Protein AF-A0A1J0EIU4-F1 (afdb_monomer_lite)

Structure (mmCIF, N/CA/C/O backbone):
data_AF-A0A1J0EIU4-F1
#
_entry.id   AF-A0A1J0EIU4-F1
#
loop_
_atom_site.group_PDB
_atom_site.id
_atom_site.type_symbol
_atom_site.label_atom_id
_atom_site.label_alt_id
_atom_site.label_comp_id
_atom_site.label_asym_id
_atom_site.label_entity_id
_atom_site.label_seq_id
_atom_site.pdbx_PDB_ins_code
_atom_site.Cartn_x
_atom_site.Cartn_y
_atom_site.Cartn_z
_atom_site.occupancy
_atom_site.B_iso_or_equiv
_atom_site.auth_seq_id
_atom_site.auth_comp_id
_atom_site.auth_asym_id
_atom_site.auth_atom_id
_atom_site.pdbx_PDB_model_num
ATOM 1 N N . MET A 1 1 ? 0.365 -25.824 27.350 1.00 42.41 1 MET A N 1
ATOM 2 C CA . MET A 1 1 ? 0.368 -24.919 26.179 1.00 42.41 1 MET A CA 1
ATOM 3 C C . MET A 1 1 ? 0.787 -23.541 26.670 1.00 42.41 1 MET A C 1
ATOM 5 O O . MET A 1 1 ? 0.231 -23.098 27.665 1.00 42.41 1 MET A O 1
ATOM 9 N N . LYS A 1 2 ? 1.814 -22.911 26.084 1.00 43.47 2 LYS A N 1
ATOM 10 C CA . LYS A 1 2 ? 2.231 -21.555 26.480 1.00 43.47 2 LYS A CA 1
ATOM 11 C C . LYS A 1 2 ? 1.326 -20.553 25.763 1.00 43.47 2 LYS A C 1
ATOM 13 O O . LYS A 1 2 ? 1.399 -20.450 24.544 1.00 43.47 2 LYS A O 1
ATOM 18 N N . HIS A 1 3 ? 0.463 -19.866 26.507 1.00 50.62 3 HIS A N 1
ATOM 19 C CA . HIS A 1 3 ? -0.299 -18.738 25.978 1.00 50.62 3 HIS A CA 1
ATOM 20 C C . HIS A 1 3 ? 0.676 -17.602 25.659 1.00 50.62 3 HIS A C 1
ATOM 22 O O . HIS A 1 3 ? 1.365 -17.101 26.546 1.00 50.62 3 HIS A O 1
ATOM 28 N N . LEU A 1 4 ? 0.762 -17.226 24.385 1.00 47.09 4 LEU A N 1
ATOM 29 C CA . LEU A 1 4 ? 1.396 -15.981 23.970 1.00 47.09 4 LEU A C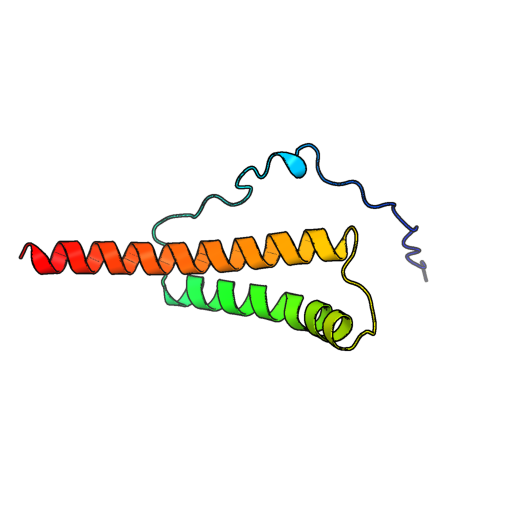A 1
ATOM 30 C C . LEU A 1 4 ? 0.434 -14.848 24.335 1.00 47.09 4 LEU A C 1
ATOM 32 O O . LEU A 1 4 ? -0.484 -14.535 23.587 1.00 47.09 4 LEU A O 1
ATOM 36 N N . THR A 1 5 ? 0.599 -14.275 25.522 1.00 47.94 5 THR A N 1
ATOM 37 C CA . THR A 1 5 ? -0.046 -13.011 25.886 1.00 47.94 5 THR A CA 1
ATOM 38 C C . THR A 1 5 ? 0.738 -11.874 25.246 1.00 47.94 5 THR A C 1
ATOM 40 O O . THR A 1 5 ? 1.831 -11.540 25.702 1.00 47.94 5 THR A O 1
ATOM 43 N N . THR A 1 6 ? 0.203 -11.289 24.177 1.00 56.28 6 THR A N 1
ATOM 44 C CA . THR A 1 6 ? 0.664 -9.993 23.676 1.00 56.28 6 THR A CA 1
ATOM 45 C C . THR A 1 6 ? 0.172 -8.915 24.634 1.00 56.28 6 THR A C 1
ATOM 47 O O . THR A 1 6 ? -1.020 -8.623 24.684 1.00 56.28 6 THR A O 1
ATOM 50 N N . THR A 1 7 ? 1.075 -8.360 25.438 1.00 64.00 7 THR A N 1
ATOM 51 C CA . THR A 1 7 ? 0.799 -7.170 26.253 1.00 64.00 7 THR A CA 1
ATOM 52 C C . THR A 1 7 ? 0.423 -6.010 25.329 1.00 64.00 7 THR A C 1
ATOM 54 O O . THR A 1 7 ? 1.041 -5.860 24.276 1.00 64.00 7 THR A O 1
ATOM 57 N N . GLU A 1 8 ? -0.549 -5.174 25.706 1.00 58.53 8 GLU A N 1
ATOM 58 C CA . GLU A 1 8 ? -0.806 -3.922 24.986 1.00 58.53 8 GLU A CA 1
ATOM 59 C C . GLU A 1 8 ? 0.451 -3.043 25.021 1.00 58.53 8 GLU A C 1
ATOM 61 O O . GLU A 1 8 ? 0.823 -2.482 26.054 1.00 58.53 8 GLU A O 1
ATOM 66 N N . VAL A 1 9 ? 1.137 -2.938 23.884 1.00 60.72 9 VAL A N 1
ATOM 67 C CA . VAL A 1 9 ? 2.259 -2.016 23.716 1.00 60.72 9 VAL A CA 1
ATOM 68 C C . VAL A 1 9 ? 1.688 -0.707 23.184 1.00 60.72 9 VAL A C 1
ATOM 70 O O . VAL A 1 9 ? 1.146 -0.668 22.078 1.00 60.72 9 VAL A O 1
ATOM 73 N N . ARG A 1 10 ? 1.811 0.378 23.964 1.00 60.59 10 ARG A N 1
ATOM 74 C CA . ARG A 1 10 ? 1.513 1.734 23.473 1.00 60.59 10 ARG A CA 1
ATOM 75 C C . ARG A 1 10 ? 2.299 1.973 22.189 1.00 60.59 10 ARG A C 1
ATOM 77 O O . ARG A 1 10 ? 3.488 1.669 22.143 1.00 60.59 10 ARG A O 1
ATOM 84 N N . PHE A 1 11 ? 1.654 2.537 21.170 1.00 61.06 11 PHE A N 1
ATOM 85 C CA . PHE A 1 11 ? 2.349 2.911 19.942 1.00 61.06 11 PHE A CA 1
ATOM 86 C C . PHE A 1 11 ? 3.516 3.846 20.267 1.00 61.06 11 PHE A C 1
ATOM 88 O O . PHE A 1 11 ? 3.323 4.950 20.777 1.00 61.06 11 PHE A O 1
ATOM 95 N N . ILE A 1 12 ? 4.727 3.393 19.952 1.00 63.47 12 ILE A N 1
ATOM 96 C CA . ILE A 1 12 ? 5.923 4.224 19.950 1.00 63.47 12 ILE A CA 1
ATOM 97 C C . ILE A 1 12 ? 6.228 4.489 18.485 1.00 63.47 12 ILE A C 1
ATOM 99 O O . ILE A 1 12 ? 6.755 3.631 17.781 1.00 63.47 12 ILE A O 1
ATOM 103 N N . SER A 1 13 ? 5.855 5.680 18.023 1.00 58.16 13 SER A N 1
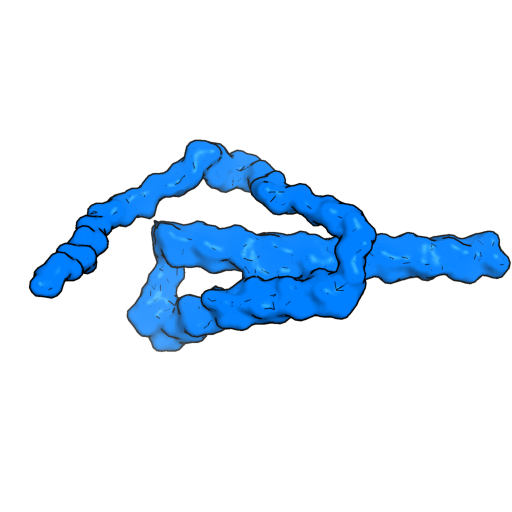ATOM 104 C CA . SER A 1 13 ? 6.250 6.154 16.703 1.00 58.16 13 SER A CA 1
ATOM 105 C C . SER A 1 13 ? 7.775 6.044 16.569 1.00 58.16 13 SER A C 1
ATOM 107 O O . SER A 1 13 ? 8.479 6.492 17.484 1.00 58.16 13 SER A O 1
ATOM 109 N N . PRO A 1 14 ? 8.312 5.455 15.482 1.00 65.31 14 PRO A N 1
ATOM 110 C CA . PRO A 1 14 ? 9.750 5.409 15.269 1.00 65.31 14 PRO A CA 1
ATOM 111 C C . PRO A 1 14 ? 10.355 6.804 15.409 1.00 65.31 14 PRO A C 1
ATOM 113 O O . PRO A 1 14 ? 9.779 7.795 14.945 1.00 65.31 14 PRO A O 1
ATOM 116 N N . ALA A 1 15 ? 11.517 6.894 16.062 1.00 58.53 15 ALA A N 1
ATOM 117 C CA . ALA A 1 15 ? 12.225 8.158 16.193 1.00 58.53 15 ALA A CA 1
ATOM 118 C C . ALA A 1 15 ? 12.373 8.780 14.795 1.00 58.53 15 ALA A C 1
ATOM 120 O O . ALA A 1 15 ? 12.915 8.143 13.898 1.00 58.53 15 ALA A O 1
ATOM 121 N N . HIS A 1 16 ? 11.871 10.009 14.625 1.00 63.62 16 HIS A N 1
ATOM 122 C CA . HIS A 1 16 ? 11.842 10.752 13.356 1.00 63.62 16 HIS A CA 1
ATOM 123 C C . HIS A 1 16 ? 10.750 10.410 12.335 1.00 63.62 16 HIS A C 1
ATOM 125 O O . HIS A 1 16 ? 10.802 10.965 11.241 1.00 63.62 16 HIS A O 1
ATOM 131 N N . ALA A 1 17 ? 9.711 9.637 12.667 1.00 60.09 17 ALA A N 1
ATOM 132 C CA . ALA A 1 17 ? 8.554 9.487 11.769 1.00 60.09 17 ALA A CA 1
ATOM 133 C C . ALA A 1 17 ? 7.968 10.849 11.325 1.00 60.09 17 ALA A C 1
ATOM 135 O O . ALA A 1 17 ? 7.601 11.046 10.171 1.00 60.09 17 ALA A O 1
ATOM 136 N N . HIS A 1 18 ? 7.982 11.845 12.220 1.00 63.09 18 HIS A N 1
ATOM 137 C CA . HIS A 1 18 ? 7.573 13.225 11.928 1.00 63.09 18 HIS A CA 1
ATOM 138 C C . HIS A 1 18 ? 8.468 13.951 10.907 1.00 63.09 18 HIS A C 1
ATOM 140 O O . HIS A 1 18 ? 8.046 14.952 10.334 1.00 63.09 18 HIS A O 1
ATOM 146 N N . LYS A 1 19 ? 9.702 13.483 10.680 1.00 62.09 19 LYS A N 1
ATOM 147 C CA . LYS A 1 19 ? 10.637 14.085 9.720 1.00 62.09 19 LYS A CA 1
ATOM 148 C C . LYS A 1 19 ? 10.330 13.695 8.273 1.00 62.09 19 LYS A C 1
ATOM 150 O O . LYS A 1 19 ? 11.010 14.207 7.390 1.00 62.09 19 LYS A O 1
ATOM 155 N N . LYS A 1 20 ? 9.343 12.814 8.031 1.00 59.12 20 LYS A N 1
ATOM 156 C CA . LYS A 1 20 ? 8.964 12.318 6.693 1.00 59.12 20 LYS A CA 1
ATOM 157 C C . LYS A 1 20 ? 10.178 11.887 5.863 1.00 59.12 20 LYS A C 1
ATOM 159 O O . LYS A 1 20 ? 10.247 12.149 4.666 1.00 59.12 20 LYS A O 1
ATOM 164 N N . GLN A 1 21 ? 11.187 11.312 6.518 1.00 56.34 21 GLN A N 1
ATOM 165 C CA . GLN A 1 21 ? 12.347 10.811 5.797 1.00 56.34 21 GLN A CA 1
ATOM 166 C C . GLN A 1 21 ? 11.860 9.677 4.903 1.00 56.34 21 GLN A C 1
ATOM 168 O O . GLN A 1 21 ? 11.100 8.832 5.371 1.00 56.34 21 GLN A O 1
ATOM 173 N N . GLU A 1 22 ? 12.266 9.673 3.635 1.00 53.84 22 GLU A N 1
ATOM 174 C CA . GLU A 1 22 ? 11.961 8.565 2.735 1.00 53.84 22 GLU A CA 1
ATOM 175 C C . GLU A 1 22 ? 12.645 7.307 3.281 1.00 53.84 22 GLU A C 1
ATOM 177 O O . GLU A 1 22 ? 13.828 7.063 3.049 1.00 53.84 22 GLU A O 1
ATOM 182 N N . LEU A 1 23 ? 11.910 6.526 4.077 1.00 51.78 23 LEU A N 1
ATOM 183 C CA . LEU A 1 23 ? 12.390 5.268 4.655 1.00 51.78 23 LEU A CA 1
ATOM 184 C C . LEU A 1 23 ? 12.635 4.213 3.569 1.00 51.78 23 LEU A C 1
ATOM 186 O O . LEU A 1 23 ? 13.360 3.244 3.791 1.00 51.78 23 LEU A O 1
ATOM 190 N N . PHE A 1 24 ? 12.070 4.428 2.382 1.00 55.16 24 PHE A N 1
ATOM 191 C CA . PHE A 1 24 ? 12.146 3.529 1.248 1.00 55.16 24 PHE A CA 1
ATOM 192 C C . PHE A 1 24 ? 12.840 4.229 0.083 1.00 55.16 24 PHE A C 1
ATOM 194 O O . PHE A 1 24 ? 12.239 5.003 -0.657 1.00 55.16 24 PHE A O 1
ATOM 201 N N . ARG A 1 25 ? 14.129 3.937 -0.100 1.00 53.75 25 ARG A N 1
ATOM 202 C CA . ARG A 1 25 ? 14.843 4.287 -1.329 1.00 53.75 25 ARG A CA 1
ATOM 203 C C . ARG A 1 25 ? 14.423 3.311 -2.427 1.00 53.75 25 ARG A C 1
ATOM 205 O O . ARG A 1 25 ? 14.577 2.101 -2.271 1.00 53.75 25 ARG A O 1
ATOM 212 N N . VAL A 1 26 ? 13.916 3.834 -3.540 1.00 56.69 26 VAL A N 1
ATOM 213 C CA . VAL A 1 26 ? 13.560 3.031 -4.716 1.00 56.69 26 VAL A CA 1
ATOM 214 C C . VAL A 1 26 ? 14.829 2.424 -5.311 1.00 56.69 26 VAL A C 1
ATOM 216 O O . VAL A 1 26 ? 15.72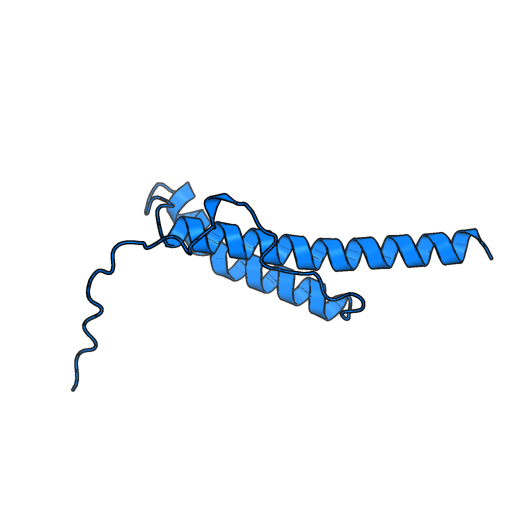1 3.155 -5.744 1.00 56.69 26 VAL A O 1
ATOM 219 N N . ASN A 1 27 ? 14.918 1.092 -5.345 1.00 60.72 27 ASN A N 1
ATOM 220 C CA . ASN A 1 27 ? 15.957 0.427 -6.123 1.00 60.72 27 ASN A CA 1
ATOM 221 C C . ASN A 1 27 ? 15.640 0.618 -7.616 1.00 60.72 27 ASN A C 1
ATOM 223 O O . ASN A 1 27 ? 14.562 0.202 -8.058 1.00 60.72 27 ASN A O 1
ATOM 227 N N . PRO A 1 28 ? 16.536 1.256 -8.391 1.00 61.41 28 PRO A N 1
ATOM 228 C CA . PRO A 1 28 ? 16.376 1.315 -9.833 1.00 61.41 28 PRO A CA 1
ATOM 229 C C . PRO A 1 28 ? 16.483 -0.099 -10.424 1.00 61.41 28 PRO A C 1
ATOM 231 O O . PRO A 1 28 ? 17.083 -0.994 -9.831 1.00 61.41 28 PRO A O 1
ATOM 234 N N . ASP A 1 29 ? 15.878 -0.291 -11.595 1.00 67.38 29 ASP A N 1
ATOM 235 C CA . ASP A 1 29 ? 16.037 -1.488 -12.434 1.00 67.38 29 ASP A CA 1
ATOM 236 C C . ASP A 1 29 ? 15.370 -2.783 -11.940 1.00 67.38 29 ASP A C 1
ATOM 238 O O . ASP A 1 29 ? 15.638 -3.865 -12.466 1.00 67.38 29 ASP A O 1
ATOM 242 N N . ILE A 1 30 ? 14.408 -2.690 -11.017 1.00 70.31 30 ILE A N 1
ATOM 243 C CA . ILE A 1 30 ? 13.528 -3.824 -10.698 1.00 70.31 30 ILE A CA 1
ATOM 244 C C . ILE A 1 30 ? 12.753 -4.237 -11.966 1.00 70.31 30 ILE A C 1
ATOM 246 O O . ILE A 1 30 ? 12.348 -3.414 -12.797 1.00 70.31 30 ILE A O 1
ATOM 250 N N . ASN A 1 31 ? 12.560 -5.545 -12.147 1.00 82.94 31 ASN A N 1
ATOM 251 C CA . ASN A 1 31 ? 11.704 -6.067 -13.205 1.00 82.94 31 ASN A CA 1
ATOM 252 C C . ASN A 1 31 ? 10.283 -5.479 -13.068 1.00 82.94 31 ASN A C 1
ATOM 254 O O . ASN A 1 31 ? 9.709 -5.497 -11.983 1.00 82.94 31 ASN A O 1
ATOM 258 N N . VAL A 1 32 ? 9.712 -4.973 -14.168 1.00 85.81 32 VAL A N 1
ATOM 259 C CA . VAL A 1 32 ? 8.419 -4.261 -14.156 1.00 85.81 32 VAL A CA 1
ATOM 260 C C . VAL A 1 32 ? 7.296 -5.139 -13.612 1.00 85.81 32 VAL A C 1
ATOM 262 O O . VAL A 1 32 ? 6.511 -4.687 -12.785 1.00 85.81 32 VAL A O 1
ATOM 265 N N . GLN A 1 33 ? 7.246 -6.406 -14.025 1.00 86.62 33 GLN A N 1
ATOM 266 C CA . GLN A 1 33 ? 6.235 -7.347 -13.554 1.00 86.62 33 GLN A CA 1
ATOM 267 C C . GLN A 1 33 ? 6.365 -7.581 -12.047 1.00 86.62 33 GLN A C 1
ATOM 269 O O . GLN A 1 33 ? 5.354 -7.578 -11.351 1.00 86.62 33 GLN A O 1
ATOM 274 N N . ILE A 1 34 ? 7.596 -7.719 -11.543 1.00 86.19 34 ILE A N 1
ATOM 275 C CA . ILE A 1 34 ? 7.867 -7.874 -10.107 1.00 86.19 34 ILE A CA 1
ATOM 276 C C . ILE A 1 34 ? 7.436 -6.622 -9.339 1.00 86.19 34 ILE A C 1
ATOM 278 O O . ILE A 1 34 ? 6.732 -6.735 -8.343 1.00 86.19 34 ILE A O 1
ATOM 282 N N . ALA A 1 35 ? 7.807 -5.429 -9.807 1.00 85.56 35 ALA A N 1
ATOM 283 C CA . ALA A 1 35 ? 7.448 -4.178 -9.144 1.00 85.56 35 ALA A CA 1
ATOM 284 C C . ALA A 1 35 ? 5.924 -3.958 -9.088 1.00 85.56 35 ALA A C 1
ATOM 286 O O . ALA A 1 35 ? 5.408 -3.534 -8.055 1.00 85.56 35 ALA A O 1
ATOM 287 N N . LEU A 1 36 ? 5.197 -4.301 -10.159 1.00 90.75 36 LEU A N 1
ATOM 288 C CA . LEU A 1 36 ? 3.732 -4.236 -10.187 1.00 90.75 36 LEU A CA 1
ATOM 289 C C . LEU A 1 36 ? 3.083 -5.259 -9.243 1.00 90.75 36 LEU A C 1
ATOM 291 O O . LEU A 1 36 ? 2.131 -4.907 -8.551 1.00 90.75 36 LEU A O 1
ATOM 295 N N . HIS A 1 37 ? 3.605 -6.489 -9.171 1.00 92.62 37 HIS A N 1
ATOM 296 C CA . HIS A 1 37 ? 3.115 -7.488 -8.212 1.00 92.62 37 HIS A CA 1
ATOM 297 C C . HIS A 1 37 ? 3.360 -7.038 -6.772 1.00 92.62 37 HIS A C 1
ATOM 299 O O . HIS A 1 37 ? 2.432 -7.053 -5.975 1.00 92.62 37 HIS A O 1
ATOM 305 N N . ILE A 1 38 ? 4.559 -6.536 -6.460 1.00 89.44 38 ILE A N 1
ATOM 306 C CA . ILE A 1 38 ? 4.878 -5.995 -5.131 1.00 89.44 38 ILE A CA 1
ATOM 307 C C . ILE A 1 38 ? 3.914 -4.863 -4.762 1.00 89.44 38 ILE A C 1
ATOM 309 O O . ILE A 1 38 ? 3.382 -4.851 -3.657 1.00 89.44 38 ILE A O 1
ATOM 313 N N . ALA A 1 39 ? 3.662 -3.921 -5.676 1.00 92.06 39 ALA A N 1
ATOM 314 C CA . ALA A 1 39 ? 2.712 -2.841 -5.424 1.00 92.06 39 ALA A CA 1
ATOM 315 C C . ALA A 1 39 ? 1.295 -3.378 -5.160 1.00 92.06 39 ALA A C 1
ATOM 317 O O . ALA A 1 39 ? 0.636 -2.921 -4.228 1.00 92.06 39 ALA A O 1
ATOM 318 N N . SER A 1 40 ? 0.848 -4.362 -5.946 1.00 94.94 40 SER A N 1
ATOM 319 C CA . SER A 1 40 ? -0.453 -5.012 -5.769 1.00 94.94 40 SER A CA 1
ATOM 320 C C . SER A 1 40 ? -0.564 -5.709 -4.413 1.00 94.94 40 SER A C 1
ATOM 322 O O . SER A 1 40 ? -1.546 -5.496 -3.706 1.00 94.94 40 SER A O 1
ATOM 324 N N . ASP A 1 41 ? 0.444 -6.489 -4.024 1.00 95.38 41 ASP A N 1
ATOM 325 C CA . ASP A 1 41 ? 0.458 -7.234 -2.761 1.00 95.38 41 ASP A CA 1
ATOM 326 C C . ASP A 1 41 ? 0.478 -6.288 -1.554 1.00 95.38 41 ASP A C 1
ATOM 328 O O . ASP A 1 41 ? -0.257 -6.489 -0.586 1.00 95.38 41 ASP A O 1
ATOM 332 N N . LEU A 1 42 ? 1.268 -5.211 -1.628 1.00 94.19 42 LEU A N 1
ATOM 333 C CA . LEU A 1 42 ? 1.310 -4.180 -0.591 1.00 94.19 42 LEU A CA 1
ATOM 334 C C . LEU A 1 42 ? -0.054 -3.502 -0.435 1.00 94.19 42 LEU A C 1
ATOM 336 O O . LEU A 1 42 ? -0.549 -3.400 0.686 1.00 94.19 42 LEU A O 1
ATOM 340 N N . LEU A 1 43 ? -0.694 -3.091 -1.533 1.00 96.88 43 LEU A N 1
ATOM 341 C CA . LEU A 1 43 ? -2.031 -2.498 -1.473 1.00 96.88 43 LEU A CA 1
ATOM 342 C C . LEU A 1 43 ? -3.053 -3.491 -0.914 1.00 96.88 43 LEU A C 1
ATOM 344 O O . LEU A 1 43 ? -3.774 -3.143 0.018 1.00 96.88 43 LEU A O 1
ATOM 348 N N . ALA A 1 44 ? -3.066 -4.730 -1.410 1.00 97.06 44 ALA A N 1
ATOM 349 C CA . ALA A 1 44 ? -3.964 -5.779 -0.933 1.00 97.06 44 ALA A CA 1
ATOM 350 C C . ALA A 1 44 ? -3.817 -6.025 0.576 1.00 97.06 44 ALA A C 1
ATOM 352 O O . ALA A 1 44 ? -4.822 -6.152 1.271 1.00 97.06 44 ALA A O 1
ATOM 353 N N . SER A 1 45 ? -2.587 -6.003 1.101 1.00 95.62 45 SER A N 1
ATOM 354 C CA . SER A 1 45 ? -2.313 -6.251 2.523 1.00 95.62 45 SER A CA 1
ATOM 355 C C . SER A 1 45 ? -2.924 -5.228 3.489 1.00 95.62 45 SER A C 1
ATOM 357 O O . SER A 1 45 ? -3.037 -5.516 4.679 1.00 95.62 45 SER A O 1
ATOM 359 N N . VAL A 1 46 ? -3.320 -4.045 3.005 1.00 96.44 46 VAL A N 1
ATOM 360 C CA . VAL A 1 46 ? -3.946 -2.993 3.827 1.00 96.44 46 VAL A CA 1
ATOM 361 C C . VAL A 1 46 ? -5.409 -2.739 3.480 1.00 96.44 46 VAL A C 1
ATOM 363 O O . VAL A 1 46 ? -6.057 -1.948 4.167 1.00 96.44 46 VAL A O 1
ATOM 366 N N . MET A 1 47 ? -5.945 -3.398 2.447 1.00 96.69 47 MET A N 1
ATOM 367 C CA . MET A 1 47 ? -7.323 -3.178 2.005 1.00 96.69 47 MET A CA 1
ATOM 368 C C . MET A 1 47 ? -8.347 -3.531 3.080 1.00 96.69 47 MET A C 1
ATOM 370 O O . MET A 1 47 ? -9.309 -2.786 3.232 1.00 96.69 47 MET A O 1
ATOM 374 N N . ASP A 1 48 ? -8.124 -4.595 3.852 1.00 94.94 48 ASP A N 1
ATOM 375 C CA . ASP A 1 48 ? -9.044 -4.999 4.921 1.00 94.94 48 ASP A CA 1
ATOM 376 C C . ASP A 1 48 ? -9.091 -3.944 6.037 1.00 94.94 48 ASP A C 1
ATOM 378 O O . ASP A 1 48 ? -10.166 -3.471 6.395 1.00 94.94 48 ASP A O 1
ATOM 382 N N . SER A 1 49 ? -7.929 -3.462 6.501 1.00 93.62 49 SER A N 1
ATOM 383 C CA . SER A 1 49 ? -7.855 -2.367 7.482 1.00 93.62 49 SER A CA 1
ATOM 384 C C . SER A 1 49 ? -8.535 -1.088 6.985 1.00 93.62 49 SER A C 1
ATOM 386 O O . SER A 1 49 ? -9.173 -0.376 7.762 1.00 93.62 49 SER A O 1
ATOM 388 N N . LEU A 1 50 ? -8.393 -0.770 5.694 1.00 95.31 50 LEU A N 1
ATOM 389 C CA . LEU A 1 50 ? -9.052 0.382 5.078 1.00 95.31 50 LEU A CA 1
ATOM 390 C C . LEU A 1 50 ? -10.568 0.177 4.967 1.00 95.31 50 LEU A C 1
ATOM 392 O O . LEU A 1 50 ? -11.319 1.121 5.213 1.00 95.31 50 LEU A O 1
ATOM 396 N N . ALA A 1 51 ? -11.017 -1.029 4.616 1.00 95.81 51 ALA A N 1
ATOM 397 C CA . ALA A 1 51 ? -12.428 -1.377 4.505 1.00 95.81 51 ALA A CA 1
ATOM 398 C C . ALA A 1 51 ? -13.128 -1.315 5.869 1.00 95.81 51 ALA A C 1
ATOM 400 O O . ALA A 1 51 ? -14.172 -0.672 5.977 1.00 95.81 51 ALA A O 1
ATOM 401 N N . ASP A 1 52 ? -12.512 -1.881 6.908 1.00 94.00 52 ASP A N 1
ATOM 402 C CA . ASP A 1 52 ? -13.019 -1.842 8.284 1.00 94.00 52 ASP A CA 1
ATOM 403 C C . ASP A 1 52 ? -13.128 -0.406 8.814 1.00 94.00 52 ASP A C 1
ATOM 405 O O . ASP A 1 52 ? -14.104 -0.051 9.481 1.00 94.00 52 ASP A O 1
ATOM 409 N N . ALA A 1 53 ? -12.148 0.448 8.503 1.00 94.81 53 ALA A N 1
ATOM 410 C CA . ALA A 1 53 ? -12.204 1.861 8.864 1.00 94.81 53 ALA A CA 1
ATOM 411 C C . ALA A 1 53 ? -13.290 2.611 8.080 1.00 94.81 53 ALA A C 1
ATOM 413 O O . ALA A 1 53 ? -14.034 3.406 8.659 1.00 94.81 53 ALA A O 1
ATOM 414 N N . ALA A 1 54 ? -13.418 2.344 6.779 1.00 94.00 54 ALA A N 1
ATOM 415 C CA . ALA A 1 54 ? -14.407 2.983 5.914 1.00 94.00 54 ALA A CA 1
ATOM 416 C C . ALA A 1 54 ? -15.850 2.586 6.262 1.00 94.00 54 ALA A C 1
ATOM 418 O O . ALA A 1 54 ? -16.758 3.407 6.126 1.00 94.00 54 ALA A O 1
ATOM 419 N N . SER A 1 55 ? -16.074 1.360 6.744 1.00 96.31 55 SER A N 1
ATOM 420 C CA . SER A 1 55 ? -17.387 0.900 7.207 1.00 96.31 55 SER A CA 1
ATOM 421 C C . SER A 1 55 ? -17.750 1.400 8.611 1.00 96.31 55 SER A C 1
ATOM 423 O O . SER A 1 55 ? -18.837 1.093 9.099 1.00 96.31 55 SER A O 1
ATOM 425 N N . GLY A 1 56 ? -16.857 2.141 9.278 1.00 90.31 56 GLY A N 1
ATOM 426 C CA . GLY A 1 56 ? -17.038 2.598 10.657 1.00 90.31 56 GLY A CA 1
ATOM 427 C C . GLY A 1 56 ? -16.844 1.500 11.708 1.00 90.31 56 GLY A C 1
ATOM 428 O O . GLY A 1 56 ? -17.321 1.656 12.830 1.00 90.31 56 GLY A O 1
ATOM 429 N N . GLY A 1 57 ? -16.183 0.393 11.354 1.00 91.94 57 GLY A N 1
ATOM 430 C CA . GLY A 1 57 ? -15.907 -0.726 12.253 1.00 91.94 57 GLY A CA 1
ATOM 431 C C . GLY A 1 57 ? -14.769 -0.420 13.225 1.00 91.94 57 GLY A C 1
ATOM 432 O O . GLY A 1 57 ? -15.003 -0.248 14.421 1.00 91.94 57 GLY A O 1
ATOM 433 N N . ILE A 1 58 ? -13.536 -0.343 12.717 1.00 91.00 58 ILE A N 1
ATOM 434 C CA . ILE A 1 58 ? -12.338 -0.070 13.527 1.00 91.00 58 ILE A CA 1
ATOM 435 C C . ILE A 1 58 ? -11.656 1.197 13.001 1.00 91.00 58 ILE A C 1
ATOM 437 O O . ILE A 1 58 ? -11.245 1.221 11.842 1.00 91.00 58 ILE A O 1
ATOM 441 N N . PRO A 1 59 ? -11.499 2.254 13.818 1.00 90.00 59 PRO A N 1
ATOM 442 C CA . PRO A 1 59 ? -10.837 3.471 13.373 1.00 90.00 59 PRO A CA 1
ATOM 443 C C . PRO A 1 59 ? -9.360 3.220 13.041 1.00 90.00 59 PRO A C 1
ATOM 445 O O . PRO A 1 59 ? -8.654 2.456 13.701 1.00 90.00 59 PRO A O 1
ATOM 448 N N . LEU A 1 60 ? -8.876 3.909 12.009 1.00 91.88 60 LEU A N 1
ATOM 449 C CA . LEU A 1 60 ? -7.488 3.824 11.575 1.00 91.88 60 LEU A CA 1
ATOM 450 C C . LEU A 1 60 ? -6.622 4.754 12.440 1.00 91.88 60 LEU A C 1
ATOM 452 O O . LEU A 1 60 ? -6.503 5.946 12.162 1.00 91.88 60 LEU A O 1
ATOM 456 N N . GLU A 1 61 ? -6.018 4.221 13.504 1.00 90.00 61 GLU A N 1
ATOM 457 C CA . GLU A 1 61 ? -5.244 5.017 14.465 1.00 90.00 61 GLU A CA 1
ATOM 458 C C . GLU A 1 61 ? -3.936 4.352 14.927 1.00 90.00 61 GLU A C 1
ATOM 460 O O . GLU A 1 61 ? -3.710 3.151 14.751 1.00 90.00 61 GLU A O 1
ATOM 465 N N . GLY A 1 62 ? -3.037 5.166 15.494 1.00 87.69 62 GLY A N 1
ATOM 466 C CA . GLY A 1 62 ? -1.777 4.721 16.098 1.00 87.69 62 GLY A CA 1
ATOM 467 C C . GLY A 1 62 ? -0.931 3.828 15.183 1.00 87.69 62 GLY A C 1
ATOM 468 O O . GLY A 1 62 ? -0.570 4.219 14.073 1.00 87.69 62 GLY A O 1
ATOM 469 N N . ASN A 1 63 ? -0.627 2.617 15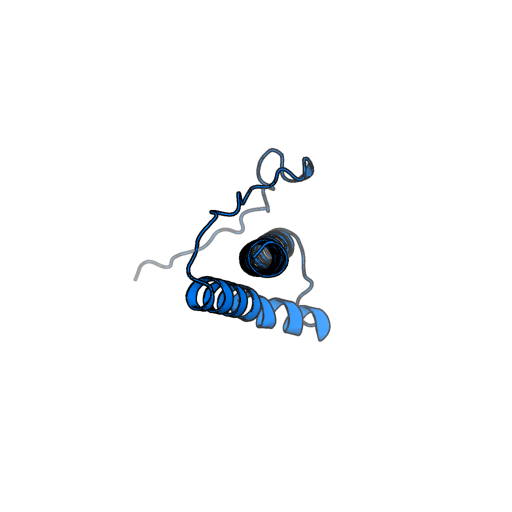.665 1.00 83.00 63 ASN A N 1
ATOM 470 C CA . ASN A 1 63 ? 0.134 1.597 14.936 1.00 83.00 63 ASN A CA 1
ATOM 471 C C . ASN A 1 63 ? -0.488 1.258 13.576 1.00 83.00 63 ASN A C 1
ATOM 473 O O . ASN A 1 63 ? 0.236 1.146 12.590 1.00 83.00 63 ASN A O 1
ATOM 477 N N . ASN A 1 64 ? -1.813 1.093 13.517 1.00 85.19 64 ASN A N 1
ATOM 478 C CA . ASN A 1 64 ? -2.490 0.672 12.292 1.00 85.19 64 ASN A CA 1
ATOM 479 C C . ASN A 1 64 ? -2.386 1.769 11.225 1.00 85.19 64 ASN A C 1
ATOM 481 O O . ASN A 1 64 ? -1.952 1.513 10.106 1.00 85.19 64 ASN A O 1
ATOM 485 N N . ALA A 1 65 ? -2.648 3.024 11.607 1.00 87.62 65 ALA A N 1
ATOM 486 C CA . ALA A 1 65 ? -2.473 4.170 10.715 1.00 87.62 65 ALA A CA 1
ATOM 487 C C . ALA A 1 65 ? -1.023 4.334 10.238 1.00 87.62 65 ALA A C 1
ATOM 489 O O . ALA A 1 65 ? -0.782 4.609 9.060 1.00 87.62 65 ALA A O 1
ATOM 490 N N . PHE A 1 66 ? -0.054 4.132 11.134 1.00 85.69 66 PHE A N 1
ATOM 491 C CA . PHE A 1 66 ? 1.361 4.166 10.784 1.00 85.69 66 PHE A CA 1
ATOM 492 C C . PHE A 1 66 ? 1.703 3.091 9.744 1.00 85.69 66 PHE A C 1
ATOM 494 O O . PHE A 1 66 ? 2.253 3.423 8.694 1.00 85.69 66 PHE A O 1
ATOM 501 N N . MET A 1 67 ? 1.333 1.833 9.989 1.00 88.00 67 MET A N 1
ATOM 502 C CA . MET A 1 67 ? 1.617 0.720 9.079 1.00 88.00 67 MET A CA 1
ATOM 503 C C . MET A 1 67 ? 0.944 0.908 7.719 1.00 88.00 67 MET A C 1
ATOM 505 O O . MET A 1 67 ? 1.614 0.795 6.696 1.00 88.00 67 MET A O 1
ATOM 509 N N . VAL A 1 68 ? -0.340 1.280 7.695 1.00 92.81 68 VAL A N 1
ATOM 510 C CA . VAL A 1 68 ? -1.074 1.542 6.448 1.00 92.81 68 VAL A CA 1
ATOM 511 C C . VAL A 1 68 ? -0.402 2.649 5.636 1.00 92.81 68 VAL A C 1
ATOM 513 O O . VAL A 1 68 ? -0.187 2.478 4.438 1.00 92.81 68 VAL A O 1
ATOM 516 N N . THR A 1 69 ? 0.007 3.745 6.284 1.00 90.88 69 THR A N 1
ATOM 517 C CA . THR A 1 69 ? 0.711 4.849 5.610 1.00 90.88 69 THR A CA 1
ATOM 518 C C . THR A 1 69 ? 1.992 4.357 4.934 1.00 90.88 69 THR A C 1
ATOM 520 O O . THR A 1 69 ? 2.190 4.595 3.745 1.00 90.88 69 THR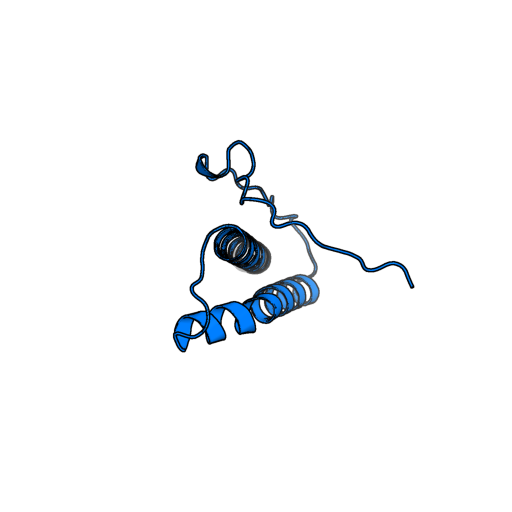 A O 1
ATOM 523 N N . HIS A 1 70 ? 2.830 3.610 5.654 1.00 88.62 70 HIS A N 1
ATOM 524 C CA . HIS A 1 70 ? 4.124 3.155 5.135 1.00 88.62 70 HIS A CA 1
ATOM 525 C C . HIS A 1 70 ? 3.977 2.094 4.041 1.00 88.62 70 HIS A C 1
ATOM 527 O O . HIS A 1 70 ? 4.758 2.077 3.086 1.00 88.62 70 HIS A O 1
ATOM 533 N N . THR A 1 71 ? 2.966 1.231 4.138 1.00 91.50 71 THR A N 1
ATOM 534 C CA . THR A 1 71 ? 2.662 0.251 3.092 1.00 91.50 71 THR A CA 1
ATOM 535 C C . THR A 1 71 ? 2.190 0.936 1.810 1.00 91.50 71 THR A C 1
ATOM 537 O O . THR A 1 71 ? 2.670 0.599 0.726 1.00 91.50 71 THR A O 1
ATOM 540 N N . VAL A 1 72 ? 1.312 1.941 1.913 1.00 93.75 72 VAL A N 1
ATOM 541 C CA . VAL A 1 72 ? 0.847 2.718 0.751 1.00 93.75 72 VAL A CA 1
ATOM 542 C C . VAL A 1 72 ? 1.994 3.518 0.125 1.00 93.75 72 VAL A C 1
ATOM 544 O O . VAL A 1 72 ? 2.137 3.531 -1.099 1.00 93.75 72 VAL A O 1
ATOM 547 N N . GLU A 1 73 ? 2.855 4.141 0.933 1.00 90.62 73 GLU A N 1
ATOM 548 C CA . GLU A 1 73 ? 4.058 4.827 0.441 1.00 90.62 73 GLU A CA 1
ATOM 549 C C . GLU A 1 73 ? 5.016 3.864 -0.276 1.00 90.62 73 GLU A C 1
ATOM 551 O O . GLU A 1 73 ? 5.529 4.192 -1.347 1.00 90.62 73 GLU A O 1
ATOM 556 N N . SER A 1 74 ? 5.191 2.650 0.251 1.00 86.94 74 SER A N 1
ATOM 557 C CA . SER A 1 74 ? 6.012 1.602 -0.372 1.00 86.94 74 SER A CA 1
ATOM 558 C C . SER A 1 74 ? 5.437 1.139 -1.713 1.00 86.94 74 SER A C 1
ATOM 560 O O . SER A 1 74 ? 6.170 1.026 -2.698 1.00 86.94 74 SER A O 1
ATOM 562 N N . ALA A 1 75 ? 4.119 0.924 -1.787 1.00 91.25 75 ALA A N 1
ATOM 563 C CA . ALA A 1 75 ? 3.446 0.565 -3.033 1.00 91.25 75 ALA A CA 1
ATOM 564 C C . ALA A 1 75 ? 3.598 1.676 -4.082 1.00 91.25 75 ALA A C 1
ATOM 566 O O . ALA A 1 75 ? 3.936 1.412 -5.239 1.00 91.25 75 ALA A O 1
ATOM 567 N N . ARG A 1 76 ? 3.432 2.938 -3.669 1.00 89.50 76 ARG A N 1
ATOM 568 C CA . ARG A 1 76 ? 3.651 4.100 -4.536 1.00 89.50 76 ARG A CA 1
ATOM 569 C C . ARG A 1 76 ? 5.093 4.167 -5.034 1.00 89.50 76 ARG A C 1
ATOM 571 O O . ARG A 1 76 ? 5.304 4.427 -6.213 1.00 89.50 76 ARG A O 1
ATOM 578 N N . ALA A 1 77 ? 6.075 3.914 -4.175 1.00 86.06 77 ALA A N 1
ATOM 579 C CA . ALA A 1 77 ? 7.485 3.904 -4.550 1.00 86.06 77 ALA A CA 1
ATOM 580 C C . ALA A 1 77 ? 7.787 2.829 -5.617 1.00 86.06 77 ALA A C 1
ATOM 582 O O . ALA A 1 77 ? 8.495 3.104 -6.591 1.00 86.06 77 ALA A O 1
ATOM 583 N N . ALA A 1 78 ? 7.191 1.638 -5.492 1.00 87.19 78 ALA A N 1
ATOM 584 C CA . ALA A 1 78 ? 7.291 0.581 -6.500 1.00 87.19 78 ALA A CA 1
ATOM 585 C C . ALA A 1 78 ? 6.673 1.000 -7.849 1.00 87.19 78 ALA A C 1
ATOM 587 O O . ALA A 1 78 ? 7.302 0.813 -8.893 1.00 87.19 78 ALA A O 1
ATOM 588 N N . LEU A 1 79 ? 5.496 1.639 -7.839 1.00 88.44 79 LEU A N 1
ATOM 589 C CA . LEU A 1 79 ? 4.862 2.179 -9.051 1.00 88.44 79 LEU A CA 1
ATOM 590 C C . LEU A 1 79 ? 5.695 3.297 -9.697 1.00 88.44 79 LEU A C 1
ATOM 592 O O . LEU A 1 79 ? 5.887 3.297 -10.912 1.00 88.44 79 LEU A O 1
ATOM 596 N N . SER A 1 80 ? 6.250 4.212 -8.899 1.00 85.81 80 SER A N 1
ATOM 597 C CA . SER A 1 80 ? 7.138 5.274 -9.390 1.00 85.81 80 SER A CA 1
ATOM 598 C C . SER A 1 80 ? 8.403 4.717 -10.049 1.00 85.81 80 SER A C 1
ATOM 600 O O . SER A 1 80 ? 8.853 5.261 -11.055 1.00 85.81 80 SER A O 1
ATOM 602 N N . SER A 1 81 ? 8.952 3.608 -9.536 1.00 83.25 81 SER A N 1
ATOM 603 C CA . SER A 1 81 ? 10.083 2.907 -10.168 1.00 83.25 81 SER A CA 1
ATOM 604 C C . SER A 1 81 ? 9.746 2.441 -11.586 1.00 83.25 81 SER A C 1
ATOM 606 O O . SER A 1 81 ? 10.536 2.607 -12.518 1.00 83.25 81 SER A O 1
ATOM 608 N N . VAL A 1 82 ? 8.540 1.893 -11.762 1.00 86.12 82 VAL A N 1
ATOM 609 C CA . VAL A 1 82 ? 8.042 1.434 -13.062 1.00 86.12 82 VAL A CA 1
ATOM 610 C C . VAL A 1 82 ? 7.848 2.609 -14.020 1.00 86.12 82 VAL A C 1
ATOM 612 O O . VAL A 1 82 ? 8.318 2.542 -15.155 1.00 86.12 82 VAL A O 1
ATOM 615 N N . LEU A 1 83 ? 7.211 3.693 -13.568 1.00 83.75 83 LEU A N 1
ATOM 616 C CA . LEU A 1 83 ? 6.994 4.892 -14.386 1.00 83.75 83 LEU A CA 1
ATOM 617 C C . LEU A 1 83 ? 8.314 5.510 -14.859 1.00 83.75 83 LEU A C 1
ATOM 619 O O . LEU A 1 83 ? 8.494 5.707 -16.060 1.00 83.75 83 LEU A O 1
ATOM 623 N N . GLY A 1 84 ? 9.277 5.701 -13.953 1.00 81.06 84 GLY A N 1
ATOM 624 C CA . GLY A 1 84 ? 10.589 6.245 -14.315 1.00 81.06 84 GLY A CA 1
ATOM 625 C C . GLY A 1 84 ? 11.362 5.360 -15.302 1.00 81.06 84 GLY A C 1
ATOM 626 O O . GLY A 1 84 ? 12.161 5.857 -16.095 1.00 81.06 84 GLY A O 1
ATOM 627 N N . LYS A 1 85 ? 11.118 4.042 -15.306 1.00 76.00 85 LYS A N 1
ATOM 628 C CA . LYS A 1 85 ? 11.678 3.137 -16.319 1.00 76.00 85 LYS A CA 1
ATOM 629 C C . LYS A 1 85 ? 11.031 3.338 -17.692 1.00 76.00 85 LYS A C 1
ATOM 631 O O . LYS A 1 85 ? 11.746 3.312 -18.690 1.00 76.00 85 LYS A O 1
ATOM 636 N N . PHE A 1 86 ? 9.716 3.545 -17.754 1.00 77.81 86 PHE A N 1
ATOM 637 C CA . PHE A 1 86 ? 9.020 3.830 -19.013 1.00 77.81 86 PHE A CA 1
ATOM 638 C C . PHE A 1 86 ? 9.434 5.175 -19.620 1.00 77.81 86 PHE A 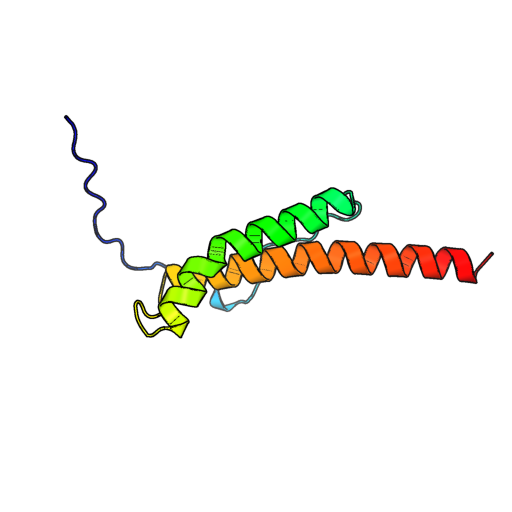C 1
ATOM 640 O O . PHE A 1 86 ? 9.679 5.234 -20.823 1.00 77.81 86 PHE A O 1
ATOM 647 N N . GLU A 1 87 ? 9.576 6.223 -18.805 1.00 76.94 87 GLU A N 1
ATOM 648 C CA . GLU A 1 87 ? 10.053 7.541 -19.256 1.00 76.94 87 GLU A CA 1
ATOM 649 C C . GLU A 1 87 ? 11.445 7.439 -19.899 1.00 76.94 87 GLU A C 1
ATOM 651 O O . GLU A 1 87 ? 11.627 7.859 -21.039 1.00 76.94 87 GLU A O 1
ATOM 656 N N . LYS A 1 88 ? 12.388 6.739 -19.250 1.00 73.00 88 LYS A N 1
ATOM 657 C CA . LYS A 1 88 ? 13.728 6.490 -19.814 1.00 73.00 88 LYS A CA 1
ATOM 658 C C . LYS A 1 88 ? 13.706 5.733 -21.146 1.00 73.00 88 LYS A C 1
ATOM 660 O O . LYS A 1 88 ? 14.529 6.009 -22.012 1.00 73.00 88 LYS A O 1
ATOM 665 N N . ILE A 1 89 ? 12.808 4.757 -21.313 1.00 70.12 89 ILE A N 1
ATOM 666 C CA . ILE A 1 89 ? 12.676 4.007 -22.575 1.00 70.12 89 ILE A CA 1
ATOM 667 C C . ILE A 1 89 ? 12.139 4.918 -23.689 1.00 70.12 89 ILE A C 1
ATOM 669 O O . ILE A 1 89 ? 12.614 4.839 -24.820 1.00 70.12 89 ILE A O 1
ATOM 673 N N . ASN A 1 90 ? 11.179 5.793 -23.381 1.00 64.62 90 ASN A N 1
ATOM 674 C CA . ASN A 1 90 ? 10.639 6.743 -24.354 1.00 64.62 90 ASN A CA 1
ATOM 675 C C . ASN A 1 90 ? 11.678 7.789 -24.781 1.00 64.62 90 ASN A C 1
ATOM 677 O O . ASN A 1 90 ? 11.783 8.064 -25.975 1.00 64.62 90 ASN A O 1
ATOM 681 N N . ASP A 1 91 ? 12.486 8.300 -23.851 1.00 69.31 91 ASP A N 1
ATOM 682 C CA . ASP A 1 91 ? 13.573 9.239 -24.163 1.00 69.31 91 ASP A CA 1
ATOM 683 C C . ASP A 1 91 ? 14.639 8.610 -25.078 1.00 69.31 91 ASP A C 1
ATOM 685 O O . ASP A 1 91 ? 15.145 9.263 -25.989 1.00 69.31 91 ASP A O 1
ATOM 689 N N . LEU A 1 92 ? 14.946 7.319 -24.890 1.00 63.09 92 LEU A N 1
ATOM 690 C CA . LEU A 1 92 ? 15.861 6.572 -25.765 1.00 63.09 92 LEU A CA 1
ATOM 691 C C . LEU A 1 92 ? 15.281 6.330 -27.170 1.00 63.09 92 LEU A C 1
ATOM 693 O O . LEU A 1 92 ? 16.037 6.315 -28.137 1.00 63.09 92 LEU A O 1
ATOM 697 N N . ASN A 1 93 ? 13.962 6.162 -27.294 1.00 59.81 93 ASN A N 1
ATOM 698 C CA . ASN A 1 93 ? 13.293 5.938 -28.582 1.00 59.81 93 ASN A CA 1
ATOM 699 C C . ASN A 1 93 ? 13.039 7.230 -29.379 1.00 59.81 93 ASN A C 1
ATOM 701 O O . ASN A 1 93 ? 12.873 7.162 -30.592 1.00 59.81 93 ASN A O 1
ATOM 705 N N . LEU A 1 94 ? 12.997 8.396 -28.727 1.00 59.03 94 LEU A N 1
ATOM 706 C CA . LEU A 1 94 ? 12.835 9.703 -29.385 1.00 59.03 94 LEU A CA 1
ATOM 707 C C . LEU A 1 94 ? 14.162 10.302 -29.883 1.00 59.03 94 LEU A C 1
ATOM 709 O O . LEU A 1 94 ? 14.147 11.275 -30.635 1.00 59.03 94 LEU A O 1
ATOM 713 N N . GLY A 1 95 ? 15.296 9.738 -29.460 1.00 55.84 95 GLY A N 1
ATOM 714 C CA . GLY A 1 95 ? 16.642 10.136 -29.882 1.00 55.84 95 GLY A CA 1
ATOM 715 C C . GLY A 1 95 ? 17.295 9.227 -30.932 1.00 55.84 95 GLY A C 1
ATOM 716 O O . GLY A 1 95 ? 18.489 9.401 -31.179 1.00 55.84 95 GLY A O 1
ATOM 717 N N . ALA A 1 96 ? 16.558 8.263 -31.502 1.00 48.16 96 ALA A N 1
ATOM 718 C CA . ALA A 1 96 ? 17.040 7.282 -32.484 1.00 48.16 96 ALA A CA 1
ATOM 719 C C . ALA A 1 96 ? 16.504 7.544 -33.899 1.00 48.16 96 ALA A C 1
ATOM 721 O O . ALA A 1 96 ? 15.307 7.887 -34.029 1.00 48.16 96 ALA A O 1
#

InterPro domains:
  IPR021427 Protein of unknown function DUF3077 [PF11275] (16-53)

pLDDT: mean 77.14, std 16.24, range [42.41, 97.06]

Foldseek 3Di:
DDDPDDDDDAQDDPVCPVVVPCPDDQDADDDLVVLQVLLVVLLVVLVVVVVCCVVVNDPCDRPNVVSNVVSNSSSVSSVVNNVVVVVVVVVVVVVD

Sequence (96 aa):
MKHLTTTEVRFISPAHAHKKQELFRVNPDINVQIALHIASDLLASVMDSLADAASGGIPLEGNNAFMVTHTVESARAALSSVLGKFEKINDLNLGA

Organism: NCBI:txid104087

Secondary structure (DSSP, 8-state):
--------PPP-PPTTGGGT--S-PPPTT--HHHHHHHHHHHHHHHHHHHHHHHTTSS---HHHHHHHHHHHHHHHHHHHHHHHHHHHHHHHHHT-

Radius of gyration: 18.29 Å; chains: 1; bounding box: 34×39×59 Å